Protein AF-A0A1X7T0V6-F1 (afdb_monomer_lite)

Secondary structure (DSSP, 8-state):
-------PPPSSPP--S---HHHHHHHHTT---HHHHHHHHHHHHHHHHHH-SS--HHHHHHHHHHHHHH-GGGS-TTS-TTSTTHHHHHHHHHHHHHHHHHHS------------------------------

Structure (mmCIF, N/CA/C/O backbone):
data_AF-A0A1X7T0V6-F1
#
_entry.id   AF-A0A1X7T0V6-F1
#
loop_
_atom_site.group_PDB
_atom_site.id
_atom_site.type_symbol
_atom_site.label_atom_id
_atom_site.label_alt_id
_atom_site.label_comp_id
_atom_site.label_asym_id
_atom_site.label_entity_id
_atom_site.label_seq_id
_atom_site.pdbx_PDB_ins_code
_atom_site.Cartn_x
_atom_site.Cartn_y
_atom_site.Cartn_z
_atom_site.occupancy
_atom_site.B_iso_or_equiv
_atom_site.auth_seq_id
_atom_site.auth_comp_id
_atom_site.auth_asym_id
_atom_site.auth_atom_id
_atom_site.pdbx_PDB_model_num
ATOM 1 N N . MET A 1 1 ? 14.092 -25.145 -14.312 1.00 38.25 1 MET A N 1
ATOM 2 C CA . MET A 1 1 ? 13.803 -23.746 -13.932 1.00 38.25 1 MET A CA 1
ATOM 3 C C . MET A 1 1 ? 12.314 -23.540 -14.125 1.00 38.25 1 MET A C 1
ATOM 5 O O . MET A 1 1 ? 11.855 -23.704 -15.244 1.00 38.25 1 MET A O 1
ATOM 9 N N . VAL A 1 2 ? 11.543 -23.316 -13.058 1.00 44.66 2 VAL A N 1
ATOM 10 C CA . VAL A 1 2 ? 10.111 -23.020 -13.209 1.00 44.66 2 VAL A CA 1
ATOM 11 C C . VAL A 1 2 ? 10.020 -21.583 -13.701 1.00 44.66 2 VAL A C 1
ATOM 13 O O . VAL A 1 2 ? 10.396 -20.662 -12.978 1.00 44.66 2 VAL A O 1
ATOM 16 N N . GLU A 1 3 ? 9.597 -21.402 -14.948 1.00 42.00 3 GLU A N 1
ATOM 17 C CA . GLU A 1 3 ? 9.283 -20.098 -15.516 1.00 42.00 3 GLU A CA 1
ATOM 18 C C . GLU A 1 3 ? 8.117 -19.515 -14.709 1.00 42.00 3 GLU A C 1
ATOM 20 O O . GLU A 1 3 ? 6.949 -19.833 -14.931 1.00 42.00 3 GLU A O 1
ATOM 25 N N . MET A 1 4 ? 8.431 -18.730 -13.676 1.00 56.81 4 MET A N 1
ATOM 26 C CA . MET A 1 4 ? 7.417 -17.988 -12.941 1.00 56.81 4 MET A CA 1
ATOM 27 C C . MET A 1 4 ? 6.886 -16.925 -13.892 1.00 56.81 4 MET A C 1
ATOM 29 O O . MET A 1 4 ? 7.466 -15.844 -14.008 1.00 56.81 4 MET A O 1
ATOM 33 N N . LYS A 1 5 ? 5.802 -17.253 -14.603 1.00 54.69 5 LYS A N 1
ATOM 34 C CA . LYS A 1 5 ? 5.028 -16.297 -15.392 1.00 54.69 5 LYS A CA 1
ATOM 35 C C . LYS A 1 5 ? 4.844 -15.050 -14.535 1.00 54.69 5 LYS A C 1
ATOM 37 O O . LYS A 1 5 ? 4.264 -15.128 -13.452 1.00 54.69 5 LYS A O 1
ATOM 42 N N . ALA A 1 6 ? 5.412 -13.929 -14.977 1.00 62.78 6 ALA A N 1
ATOM 43 C CA . ALA A 1 6 ? 5.410 -12.703 -14.195 1.00 62.78 6 ALA A CA 1
ATOM 44 C C . ALA A 1 6 ? 3.956 -12.289 -13.945 1.00 62.78 6 ALA A C 1
ATOM 46 O O . ALA A 1 6 ? 3.275 -11.829 -14.861 1.00 62.78 6 ALA A O 1
ATOM 47 N N . MET A 1 7 ? 3.467 -12.495 -12.721 1.00 81.00 7 MET A N 1
ATOM 48 C CA . MET A 1 7 ? 2.129 -12.060 -12.349 1.00 81.00 7 MET A CA 1
ATOM 49 C C . MET A 1 7 ? 2.164 -10.535 -12.244 1.00 81.00 7 MET A C 1
ATOM 51 O O . MET A 1 7 ? 2.916 -9.979 -11.442 1.00 81.00 7 MET A O 1
ATOM 55 N N . ARG A 1 8 ? 1.441 -9.869 -13.145 1.00 90.50 8 ARG A N 1
ATOM 56 C CA . ARG A 1 8 ? 1.378 -8.407 -13.258 1.00 90.50 8 ARG A CA 1
ATOM 57 C C . ARG A 1 8 ? 0.174 -7.866 -12.516 1.00 90.50 8 ARG A C 1
ATOM 59 O O . ARG A 1 8 ? -0.807 -8.583 -12.319 1.00 90.50 8 ARG A O 1
ATOM 66 N N . LEU A 1 9 ? 0.254 -6.602 -12.117 1.00 92.12 9 LEU A N 1
ATOM 67 C CA . LEU A 1 9 ? -0.867 -5.925 -11.480 1.00 92.12 9 LEU A CA 1
ATOM 68 C C . LEU A 1 9 ? -2.049 -5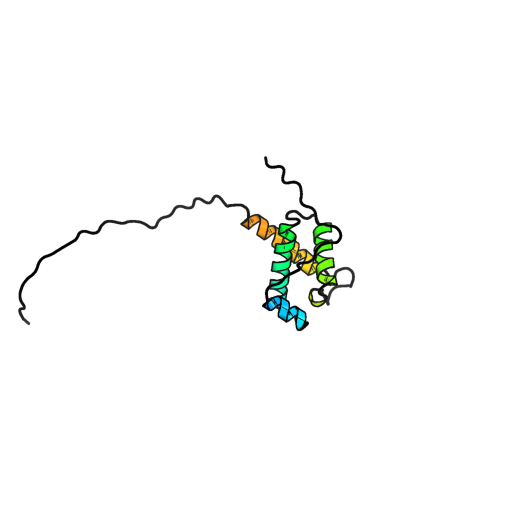.813 -12.470 1.00 92.12 9 LEU A C 1
ATOM 70 O O . LEU A 1 9 ? -1.856 -5.289 -13.569 1.00 92.12 9 LEU A O 1
ATOM 74 N N . PRO A 1 10 ? -3.261 -6.288 -12.122 1.00 92.25 10 PRO A N 1
ATOM 75 C CA . PRO A 1 10 ? -4.441 -6.119 -12.966 1.00 92.25 10 PRO A CA 1
ATOM 76 C C . PRO A 1 10 ? -4.820 -4.645 -13.157 1.00 92.25 10 PRO A C 1
ATOM 78 O O . PRO A 1 10 ? -4.526 -3.806 -12.307 1.00 92.25 10 PRO A O 1
ATOM 81 N N . ASN A 1 11 ? -5.515 -4.350 -14.258 1.00 88.69 11 ASN A N 1
ATOM 82 C CA . ASN A 1 11 ? -6.108 -3.043 -14.535 1.00 88.69 11 ASN A CA 1
ATOM 83 C C . ASN A 1 11 ? -7.640 -3.196 -14.666 1.00 88.69 11 ASN A C 1
ATOM 85 O O . ASN A 1 11 ? -8.075 -3.913 -15.570 1.00 88.69 11 ASN A O 1
ATOM 89 N N . PRO A 1 12 ? -8.457 -2.568 -13.797 1.00 89.94 12 PRO A N 1
ATOM 90 C CA . PRO A 1 12 ? -8.066 -1.671 -12.704 1.00 89.94 12 PRO A CA 1
ATOM 91 C C . PRO A 1 12 ? -7.334 -2.392 -11.563 1.00 89.94 12 PRO A C 1
ATOM 93 O O . PRO A 1 12 ? -7.543 -3.584 -11.333 1.00 89.94 12 PRO A O 1
ATOM 96 N N . CYS A 1 13 ? -6.485 -1.653 -10.837 1.00 92.88 13 CYS A N 1
ATOM 97 C CA . CYS A 1 13 ? -5.773 -2.189 -9.677 1.00 92.88 13 CYS A CA 1
ATOM 98 C C . CYS A 1 13 ? -6.790 -2.680 -8.632 1.00 92.88 13 CYS A C 1
ATOM 100 O O . CYS A 1 13 ? -7.629 -1.891 -8.184 1.00 92.88 13 CYS A O 1
ATOM 102 N N . PRO A 1 14 ? -6.731 -3.957 -8.218 1.00 94.38 14 PRO A N 1
ATOM 103 C CA . PRO A 1 14 ? -7.678 -4.492 -7.255 1.00 94.38 14 PRO A CA 1
ATOM 104 C C . PRO A 1 14 ? -7.420 -3.909 -5.860 1.00 94.38 14 PRO A C 1
ATOM 106 O O . PRO A 1 14 ? -6.328 -3.435 -5.557 1.00 94.38 14 PRO A O 1
ATOM 109 N N . LEU A 1 15 ? -8.422 -3.968 -4.987 1.00 93.00 15 LEU A N 1
ATOM 110 C CA . LEU A 1 15 ? -8.314 -3.558 -3.587 1.00 93.00 15 LEU A CA 1
ATOM 111 C C . LEU A 1 15 ? -8.557 -4.760 -2.669 1.00 93.00 15 LEU A C 1
ATOM 113 O O . LEU A 1 15 ? -9.352 -5.633 -3.027 1.00 93.00 15 LEU A O 1
ATOM 117 N N . PRO A 1 16 ? -7.937 -4.798 -1.475 1.00 91.06 16 PRO A N 1
ATOM 118 C CA . PRO A 1 16 ? -8.291 -5.784 -0.466 1.00 91.06 16 PRO A CA 1
ATOM 119 C C . PRO A 1 16 ? -9.781 -5.664 -0.129 1.00 91.06 16 PRO A C 1
ATOM 121 O O . PRO A 1 16 ? -10.259 -4.587 0.234 1.00 91.06 16 PRO A O 1
ATOM 124 N N . THR A 1 17 ? -10.515 -6.766 -0.269 1.00 86.75 17 THR A N 1
ATOM 125 C CA . THR A 1 17 ? -11.957 -6.830 0.022 1.00 86.75 17 THR A CA 1
ATOM 126 C C . THR A 1 17 ? -12.246 -7.055 1.501 1.00 86.75 17 THR A C 1
ATOM 128 O O . THR A 1 17 ? -13.330 -6.722 1.971 1.00 86.75 17 THR A O 1
ATOM 131 N N . ALA A 1 18 ? -11.274 -7.589 2.241 1.00 89.31 18 ALA A N 1
ATOM 132 C CA . ALA A 1 18 ? -11.369 -7.838 3.666 1.00 89.31 18 ALA A CA 1
ATOM 133 C C . ALA A 1 18 ? -10.108 -7.348 4.379 1.00 89.31 18 ALA A C 1
ATOM 135 O O . ALA A 1 18 ? -8.987 -7.552 3.910 1.00 89.31 18 ALA A O 1
ATOM 136 N N . PHE A 1 19 ? -10.325 -6.737 5.538 1.00 95.44 19 PHE A N 1
ATOM 137 C CA . PHE A 1 19 ? -9.291 -6.405 6.506 1.00 95.44 19 PHE A CA 1
ATOM 138 C C . PHE A 1 19 ? -9.616 -7.068 7.841 1.00 95.44 19 PHE A C 1
ATOM 140 O O . PHE A 1 19 ? -10.759 -7.463 8.091 1.00 95.44 19 PHE A O 1
ATOM 147 N N . SER A 1 20 ? -8.626 -7.168 8.725 1.00 95.62 20 SER A N 1
ATOM 148 C CA . SER A 1 20 ? -8.867 -7.630 10.089 1.00 95.62 20 SER A CA 1
ATOM 149 C C . SER A 1 20 ? -9.893 -6.738 10.814 1.00 95.62 20 SER A C 1
ATOM 151 O O . SER A 1 20 ? -9.969 -5.539 10.527 1.00 95.62 20 SER A O 1
ATOM 153 N N . PRO A 1 21 ? -10.647 -7.273 11.798 1.00 96.06 21 PRO A N 1
ATOM 154 C CA . PRO A 1 21 ? -11.719 -6.526 12.464 1.00 96.06 21 PRO A CA 1
ATOM 155 C C . PRO A 1 21 ? -11.283 -5.168 13.025 1.00 96.06 21 PRO A C 1
ATOM 157 O O . PRO A 1 21 ? -12.003 -4.188 12.895 1.00 96.06 21 PRO A O 1
ATOM 160 N N . ALA A 1 22 ? -10.069 -5.085 13.578 1.00 94.00 22 ALA A N 1
ATOM 161 C CA . ALA A 1 22 ? -9.515 -3.836 14.098 1.00 94.00 22 ALA A CA 1
ATOM 162 C C . ALA A 1 22 ? -9.349 -2.761 13.008 1.00 94.00 22 ALA A C 1
ATOM 164 O O . ALA A 1 22 ? -9.739 -1.616 13.206 1.00 94.00 22 ALA A O 1
ATOM 165 N N . VAL A 1 23 ? -8.807 -3.131 11.842 1.00 95.38 23 VAL A N 1
ATOM 166 C CA . VAL A 1 23 ? -8.651 -2.202 10.711 1.00 95.38 23 VAL A CA 1
ATOM 167 C C . VAL A 1 23 ? -10.019 -1.824 10.149 1.00 95.38 23 VAL A C 1
ATOM 169 O O . VAL A 1 23 ? -10.249 -0.660 9.840 1.00 95.38 23 VAL A O 1
ATOM 172 N N 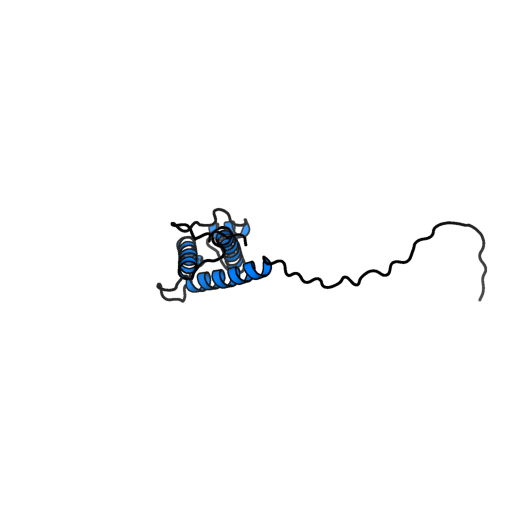. HIS A 1 24 ? -10.939 -2.786 10.058 1.00 95.06 24 HIS A N 1
ATOM 173 C CA . HIS A 1 24 ? -12.297 -2.527 9.595 1.00 95.06 24 HIS A CA 1
ATOM 174 C C . HIS A 1 24 ? -13.028 -1.513 10.489 1.00 95.06 24 HIS A C 1
ATOM 176 O O . HIS A 1 24 ? -13.598 -0.554 9.976 1.00 95.06 24 HIS A O 1
ATOM 182 N N . LEU A 1 25 ? -12.943 -1.663 11.815 1.00 94.75 25 LEU A N 1
ATOM 183 C CA . LEU A 1 25 ? -13.509 -0.704 12.770 1.00 94.75 25 LEU A CA 1
ATOM 184 C C . LEU A 1 25 ? -12.883 0.689 12.631 1.00 94.75 25 LEU A C 1
ATOM 186 O O . LEU A 1 25 ? -13.620 1.668 12.560 1.00 94.75 25 LEU A O 1
ATOM 190 N N . SER A 1 26 ? -11.556 0.786 12.505 1.00 94.00 26 SER A N 1
ATOM 191 C CA . SER A 1 26 ? -10.866 2.061 12.255 1.00 94.00 26 SER A CA 1
ATOM 192 C C . SER A 1 26 ? -11.319 2.745 10.961 1.00 94.00 26 SER A C 1
ATOM 194 O O . SER A 1 26 ? -11.471 3.965 10.930 1.00 94.00 26 SER A O 1
ATOM 196 N N . ILE A 1 27 ? -11.567 1.975 9.894 1.00 92.88 27 ILE A N 1
ATOM 197 C CA . ILE A 1 27 ? -12.117 2.505 8.637 1.00 92.88 27 ILE A CA 1
ATOM 198 C C . ILE A 1 27 ? -13.528 3.064 8.866 1.00 92.88 27 ILE A C 1
ATOM 200 O O . ILE A 1 27 ? -13.811 4.175 8.426 1.00 92.88 27 ILE A O 1
ATOM 204 N N . LEU A 1 28 ? -14.397 2.330 9.572 1.00 93.38 28 LEU A N 1
ATOM 205 C CA . LEU A 1 28 ? -15.765 2.777 9.877 1.00 93.38 28 LEU A CA 1
ATOM 206 C C . LEU A 1 28 ? -15.795 4.028 10.764 1.00 93.38 28 LEU A C 1
ATOM 208 O O . LEU A 1 28 ? -16.652 4.888 10.585 1.00 93.38 28 LEU A O 1
ATOM 212 N N . GLN A 1 29 ? -14.855 4.135 11.701 1.00 94.06 29 GLN A N 1
ATOM 213 C CA . GLN A 1 29 ? -14.715 5.279 12.605 1.00 94.06 29 GLN A CA 1
ATOM 214 C C . GLN A 1 29 ? -13.989 6.470 11.968 1.00 94.06 29 GLN A C 1
ATOM 216 O O . GLN A 1 29 ? -13.885 7.520 12.595 1.00 94.06 29 GLN A O 1
ATOM 221 N N . ASN A 1 30 ? -13.495 6.323 10.733 1.00 91.94 30 ASN A N 1
ATOM 222 C CA . ASN A 1 30 ? -12.672 7.322 10.056 1.00 91.94 30 ASN A CA 1
ATOM 223 C C . ASN A 1 30 ? -11.437 7.743 10.887 1.00 91.94 30 ASN A C 1
ATOM 225 O O . ASN A 1 30 ? -11.007 8.895 10.844 1.00 91.94 30 ASN A O 1
ATOM 229 N N . ASP A 1 31 ? -10.853 6.793 11.621 1.00 93.25 31 ASP A N 1
ATOM 230 C CA . ASP A 1 31 ? -9.644 6.973 12.430 1.00 93.25 31 ASP A CA 1
ATOM 231 C C . ASP A 1 31 ? -8.627 5.873 12.099 1.00 93.25 31 ASP A C 1
ATOM 233 O O . ASP A 1 31 ? -8.533 4.823 12.739 1.00 93.25 31 ASP A O 1
ATOM 237 N N . ILE A 1 32 ? -7.871 6.110 11.027 1.00 91.62 32 ILE A N 1
ATOM 238 C CA . ILE A 1 32 ? -6.800 5.228 10.560 1.00 91.62 32 ILE A CA 1
ATOM 239 C C . ILE A 1 32 ? -5.467 5.853 10.969 1.00 91.62 32 ILE A C 1
ATOM 241 O O . ILE A 1 32 ? -4.772 6.487 10.173 1.00 91.62 32 ILE A O 1
ATOM 245 N N . SER A 1 33 ? -5.108 5.667 12.233 1.00 90.25 33 SER A N 1
ATOM 246 C CA . SER A 1 33 ? -3.904 6.238 12.833 1.00 90.25 33 SER A CA 1
ATOM 247 C C . SER A 1 33 ? -2.980 5.161 13.422 1.00 90.25 33 SER A C 1
ATOM 249 O O . SER A 1 33 ? -3.331 3.981 13.526 1.00 90.25 33 SER A O 1
ATOM 251 N N . GLY A 1 34 ? -1.734 5.552 13.715 1.00 90.81 34 GLY A N 1
ATOM 252 C CA . GLY A 1 34 ? -0.744 4.743 14.434 1.00 90.81 34 GLY A CA 1
ATOM 253 C C . GLY A 1 34 ? -0.625 3.282 13.978 1.00 90.81 34 GLY A C 1
ATOM 254 O O . GLY A 1 34 ? -0.288 2.973 12.829 1.00 90.81 34 GLY A O 1
ATOM 255 N N . THR A 1 35 ? -0.883 2.363 14.910 1.00 92.44 35 THR A N 1
ATOM 256 C CA . THR A 1 35 ? -0.762 0.913 14.703 1.00 92.44 35 THR A CA 1
ATOM 257 C C . THR A 1 35 ? -1.793 0.368 13.715 1.00 92.44 35 THR A C 1
ATOM 259 O O . THR A 1 35 ? -1.452 -0.524 12.934 1.00 92.44 35 THR A O 1
ATOM 262 N N . CYS A 1 36 ? -3.011 0.918 13.681 1.00 93.94 36 CYS A N 1
ATOM 263 C CA . CYS A 1 36 ? -4.047 0.524 12.724 1.00 93.94 36 CYS A CA 1
ATOM 264 C C . CYS A 1 36 ? -3.650 0.880 11.289 1.00 93.94 36 CYS A C 1
ATOM 266 O O . CYS A 1 36 ? -3.742 0.019 10.411 1.00 93.94 36 CYS A O 1
ATOM 268 N N . LYS A 1 37 ? -3.101 2.084 11.058 1.00 94.38 37 LYS A N 1
ATOM 269 C CA . LYS A 1 37 ? -2.547 2.479 9.747 1.00 94.38 37 LYS A CA 1
ATOM 270 C C . LYS A 1 37 ? -1.471 1.497 9.278 1.00 94.38 37 LYS A C 1
ATOM 272 O O . LYS A 1 37 ? -1.530 0.985 8.161 1.00 94.38 37 LYS A O 1
ATOM 277 N N . LEU A 1 38 ? -0.515 1.165 10.148 1.00 95.06 38 LEU A N 1
ATOM 278 C CA . LEU A 1 38 ? 0.549 0.207 9.825 1.00 95.06 38 LEU A CA 1
ATOM 279 C C . LEU A 1 38 ? 0.017 -1.205 9.551 1.00 95.06 38 LEU A C 1
ATOM 281 O O . LEU A 1 38 ? 0.527 -1.894 8.664 1.00 95.06 38 LEU A O 1
ATOM 285 N N . LYS A 1 39 ? -0.992 -1.649 10.305 1.00 96.12 39 LYS A N 1
ATOM 286 C CA . LYS A 1 39 ? -1.619 -2.961 10.119 1.00 96.12 39 LYS A CA 1
ATOM 287 C C . LYS A 1 39 ? -2.357 -3.038 8.784 1.00 96.12 39 LYS A C 1
ATOM 289 O O . LYS A 1 39 ? -2.136 -3.981 8.029 1.00 96.12 39 LYS A O 1
ATOM 294 N N . MET A 1 40 ? -3.130 -2.010 8.452 1.00 96.19 40 MET A N 1
ATOM 295 C CA . MET A 1 40 ? -3.816 -1.887 7.169 1.00 96.19 40 MET A CA 1
ATOM 296 C C . MET A 1 40 ? -2.843 -1.924 5.985 1.00 96.19 40 MET A C 1
ATOM 298 O O . MET A 1 40 ? -3.061 -2.664 5.023 1.00 96.19 40 MET A O 1
ATOM 302 N N . LEU A 1 41 ? -1.739 -1.172 6.060 1.00 97.12 41 LEU A N 1
ATOM 303 C CA . LEU A 1 41 ? -0.704 -1.182 5.023 1.00 97.12 41 LEU A CA 1
ATOM 304 C C . LEU A 1 41 ? -0.036 -2.555 4.890 1.00 97.12 41 LEU A C 1
ATOM 306 O O . LEU A 1 41 ? 0.251 -2.999 3.779 1.00 97.12 41 LEU A O 1
ATOM 310 N N . ARG A 1 42 ? 0.186 -3.256 6.007 1.00 96.69 42 ARG A N 1
ATOM 311 C CA . ARG A 1 42 ? 0.739 -4.616 6.005 1.00 96.69 42 ARG A CA 1
ATOM 312 C C . ARG A 1 42 ? -0.199 -5.612 5.329 1.00 96.69 42 ARG A C 1
ATOM 314 O O . ARG A 1 42 ? 0.264 -6.385 4.496 1.00 96.69 42 ARG A O 1
ATOM 321 N N . GLU A 1 43 ? -1.481 -5.591 5.683 1.00 96.75 43 GLU A N 1
ATOM 322 C CA . GLU A 1 43 ? -2.504 -6.461 5.088 1.00 96.75 43 GLU A CA 1
ATOM 323 C C . GLU A 1 43 ? -2.659 -6.172 3.587 1.00 96.75 43 GLU A C 1
ATOM 325 O O . GLU A 1 43 ? -2.642 -7.097 2.775 1.00 96.75 43 GLU A O 1
ATOM 330 N N . SER A 1 44 ? -2.668 -4.891 3.203 1.00 97.00 44 SER A N 1
ATOM 331 C CA . SER A 1 44 ? -2.696 -4.473 1.795 1.00 97.00 44 SER A CA 1
ATOM 332 C C . SER A 1 44 ? -1.464 -4.958 1.028 1.00 97.00 44 SER A C 1
ATOM 334 O O . SER A 1 44 ? -1.580 -5.479 -0.078 1.00 97.00 44 SER A O 1
ATOM 336 N N . ALA A 1 45 ? -0.272 -4.841 1.622 1.00 96.56 45 ALA A N 1
ATOM 337 C CA . ALA A 1 45 ? 0.957 -5.326 1.006 1.00 96.56 45 ALA A CA 1
ATOM 338 C C . ALA A 1 45 ? 0.934 -6.845 0.795 1.00 96.56 45 ALA A C 1
ATOM 340 O O . ALA A 1 45 ? 1.351 -7.317 -0.258 1.00 96.56 45 ALA A O 1
ATOM 341 N N . SER A 1 46 ? 0.435 -7.608 1.772 1.00 95.19 46 SER A N 1
ATOM 342 C CA . SER A 1 46 ? 0.271 -9.060 1.650 1.00 95.19 46 SER A CA 1
ATOM 343 C C . SER A 1 46 ? -0.709 -9.439 0.537 1.00 95.19 46 SER A C 1
ATOM 345 O O . SER A 1 46 ? -0.407 -10.338 -0.244 1.00 95.19 46 SER A O 1
ATOM 347 N N . PHE A 1 47 ? -1.833 -8.726 0.423 1.00 96.06 47 PHE A N 1
ATOM 348 C CA . PHE A 1 47 ? -2.788 -8.900 -0.673 1.00 96.06 47 PHE A CA 1
ATOM 349 C C . PHE A 1 47 ? -2.127 -8.674 -2.038 1.00 96.06 47 PHE A C 1
ATOM 351 O O . PHE A 1 47 ? -2.143 -9.559 -2.893 1.00 96.06 47 PHE A O 1
ATOM 358 N N . PHE A 1 48 ? -1.473 -7.525 -2.227 1.00 96.19 48 PHE A N 1
ATOM 359 C CA . PHE A 1 48 ? -0.813 -7.209 -3.492 1.00 96.19 48 PHE A CA 1
ATOM 360 C C . PHE A 1 48 ? 0.336 -8.160 -3.817 1.00 96.19 48 PHE A C 1
ATOM 362 O O . PHE A 1 48 ? 0.518 -8.507 -4.979 1.00 96.19 48 PHE A O 1
ATOM 369 N N . TYR A 1 49 ? 1.087 -8.615 -2.814 1.00 94.50 49 TYR A N 1
ATOM 370 C CA . TYR A 1 49 ? 2.175 -9.571 -3.012 1.00 94.50 49 TYR A CA 1
ATOM 371 C C . TYR A 1 49 ? 1.675 -10.918 -3.550 1.00 94.50 49 TYR A C 1
ATOM 373 O O . TYR A 1 49 ? 2.349 -11.527 -4.378 1.00 94.50 49 TYR A O 1
ATOM 381 N N . GLY A 1 50 ? 0.484 -11.359 -3.128 1.00 92.31 50 GLY A N 1
ATOM 382 C CA . GLY A 1 50 ? -0.160 -12.559 -3.669 1.00 92.31 50 GLY A CA 1
ATOM 383 C C . GLY A 1 50 ? -0.563 -12.432 -5.143 1.00 92.31 50 GLY A C 1
ATOM 384 O O . GLY A 1 50 ? -0.656 -13.442 -5.833 1.00 92.31 50 GLY A O 1
ATOM 385 N N . ILE A 1 51 ? -0.764 -11.205 -5.634 1.00 92.69 51 ILE A N 1
ATOM 386 C CA . ILE A 1 51 ? -1.182 -10.917 -7.015 1.00 92.69 51 ILE A CA 1
ATOM 387 C C . ILE A 1 51 ? 0.021 -10.612 -7.907 1.00 92.69 51 ILE A C 1
ATOM 389 O O . ILE A 1 51 ? 0.112 -11.111 -9.019 1.00 92.69 51 ILE A O 1
ATOM 393 N N . CYS A 1 52 ? 0.941 -9.772 -7.443 1.00 93.25 52 CYS A N 1
ATOM 394 C CA . CYS A 1 52 ? 2.096 -9.302 -8.197 1.00 93.25 52 CYS A CA 1
ATOM 395 C C . CYS A 1 52 ? 3.312 -9.242 -7.260 1.00 93.25 52 CYS A C 1
ATOM 397 O O . CYS A 1 52 ? 3.576 -8.195 -6.684 1.00 93.25 52 CYS A O 1
ATOM 399 N N . PRO A 1 53 ? 4.070 -10.336 -7.063 1.00 92.62 53 PRO A N 1
ATOM 400 C CA . PRO A 1 53 ? 5.182 -10.383 -6.099 1.00 92.62 53 PRO A CA 1
ATOM 401 C C . PRO A 1 53 ? 6.440 -9.605 -6.539 1.00 92.62 53 PRO A C 1
ATOM 403 O O . PRO A 1 53 ? 7.288 -9.240 -5.709 1.00 92.62 53 PRO A O 1
ATOM 406 N N . PHE A 1 54 ? 6.556 -9.317 -7.841 1.00 92.94 54 PHE A N 1
ATOM 407 C CA . PHE A 1 54 ? 7.675 -8.591 -8.457 1.00 92.94 54 PHE A CA 1
ATOM 408 C C . PHE A 1 54 ? 7.201 -7.355 -9.242 1.00 92.94 54 PHE A C 1
ATOM 410 O O . PHE A 1 54 ? 7.409 -7.280 -10.459 1.00 92.94 54 PHE A O 1
ATOM 417 N N . PRO A 1 55 ? 6.565 -6.382 -8.569 1.00 94.19 55 PRO A N 1
ATOM 418 C CA . PRO A 1 55 ? 6.058 -5.198 -9.238 1.00 94.19 55 PRO A CA 1
ATOM 419 C C . PRO A 1 55 ? 7.206 -4.266 -9.635 1.00 94.19 55 PRO A C 1
ATOM 421 O O . PRO A 1 55 ? 8.222 -4.142 -8.936 1.00 94.19 55 PRO A O 1
ATOM 424 N N . ASN A 1 56 ? 7.034 -3.602 -10.771 1.00 94.25 56 ASN A N 1
ATOM 425 C CA . ASN A 1 56 ? 7.901 -2.535 -11.251 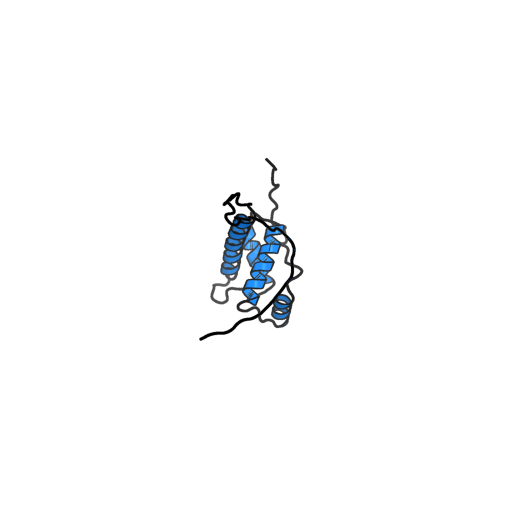1.00 94.25 56 ASN A CA 1
ATOM 426 C C . ASN A 1 56 ? 7.545 -1.181 -10.570 1.00 94.25 56 ASN A C 1
ATOM 428 O O . ASN A 1 56 ? 6.576 -1.098 -9.807 1.00 94.25 56 ASN A O 1
ATOM 432 N N . PRO A 1 57 ? 8.311 -0.098 -10.807 1.00 94.62 57 PRO A N 1
ATOM 433 C CA . PRO A 1 57 ? 8.049 1.196 -10.173 1.00 94.62 57 PRO A CA 1
ATOM 434 C C . PRO A 1 57 ? 6.664 1.798 -10.457 1.00 94.62 57 PRO A C 1
ATOM 436 O O . PRO A 1 57 ? 6.104 2.439 -9.565 1.00 94.62 57 PRO A O 1
ATOM 439 N N . SER A 1 58 ? 6.101 1.604 -11.656 1.00 95.00 58 SER A N 1
ATOM 440 C CA . SER A 1 58 ? 4.759 2.105 -11.979 1.00 95.00 58 SER A CA 1
ATOM 441 C C . SER A 1 58 ? 3.664 1.273 -11.311 1.00 95.00 58 SER A C 1
ATOM 443 O O . SER A 1 58 ? 2.680 1.835 -10.848 1.00 95.00 58 SER A O 1
ATOM 445 N N . GLU A 1 59 ? 3.855 -0.034 -11.143 1.00 95.88 59 GLU A N 1
ATOM 446 C CA . GLU A 1 59 ? 2.922 -0.896 -10.406 1.00 95.88 59 GLU A CA 1
ATOM 447 C C . GLU A 1 59 ? 2.857 -0.512 -8.916 1.00 95.88 59 GLU A C 1
ATOM 449 O O . GLU A 1 59 ? 1.766 -0.404 -8.361 1.00 95.88 59 GLU A O 1
ATOM 454 N N . TYR A 1 60 ? 3.993 -0.207 -8.270 1.00 96.81 60 TYR A N 1
ATOM 455 C CA . TYR A 1 60 ? 3.977 0.327 -6.897 1.00 96.81 60 TYR A CA 1
ATOM 456 C C . TYR A 1 60 ? 3.252 1.673 -6.797 1.00 96.81 60 TYR A C 1
ATOM 458 O O . TYR A 1 60 ? 2.589 1.944 -5.794 1.00 96.81 60 TYR A O 1
ATOM 466 N N . LEU A 1 61 ? 3.413 2.531 -7.808 1.00 95.94 61 LEU A N 1
ATOM 467 C CA . LEU A 1 61 ? 2.728 3.817 -7.877 1.00 95.94 61 LEU A CA 1
ATOM 468 C C . LEU A 1 61 ? 1.210 3.625 -7.952 1.00 95.94 61 LEU A C 1
ATOM 470 O O . LEU A 1 61 ? 0.484 4.264 -7.193 1.00 95.94 61 LEU A O 1
ATOM 474 N N . GLU A 1 62 ? 0.743 2.733 -8.824 1.00 96.75 62 GLU A N 1
ATOM 475 C CA . GLU A 1 62 ? -0.685 2.459 -8.982 1.00 96.75 62 GLU A CA 1
ATOM 476 C C . GLU A 1 62 ? -1.285 1.840 -7.715 1.00 96.75 62 GLU A C 1
ATOM 478 O O . GLU A 1 62 ? -2.276 2.364 -7.214 1.00 96.75 62 GLU A O 1
ATOM 483 N N . MET A 1 63 ? -0.633 0.845 -7.096 1.00 97.62 63 MET A N 1
ATOM 484 C CA . MET A 1 63 ? -1.077 0.295 -5.801 1.00 97.62 63 MET A CA 1
ATOM 485 C C . MET A 1 63 ? -1.240 1.389 -4.733 1.00 97.62 63 MET A C 1
ATOM 487 O O . MET A 1 63 ? -2.237 1.422 -4.008 1.00 97.62 63 MET A O 1
ATOM 491 N N . ALA A 1 64 ? -0.260 2.295 -4.631 1.00 97.06 64 ALA A N 1
ATOM 492 C CA . ALA A 1 64 ? -0.272 3.366 -3.641 1.00 97.06 64 ALA A CA 1
ATOM 493 C C . ALA A 1 64 ? -1.382 4.390 -3.915 1.00 97.06 64 ALA A C 1
ATOM 495 O O . ALA A 1 64 ? -2.130 4.735 -2.999 1.00 97.06 64 ALA A O 1
ATOM 496 N N . LYS A 1 65 ? -1.544 4.827 -5.170 1.00 95.94 65 LYS A N 1
ATOM 497 C CA . LYS A 1 65 ? -2.638 5.722 -5.570 1.00 95.94 65 LYS A CA 1
ATOM 498 C C . LYS A 1 65 ? -3.998 5.096 -5.304 1.00 95.94 65 LYS A C 1
ATOM 500 O O . LYS A 1 65 ? -4.851 5.746 -4.711 1.00 95.94 65 LYS A O 1
ATOM 505 N N . THR A 1 66 ? -4.208 3.841 -5.698 1.00 96.62 66 THR A N 1
ATOM 506 C CA . THR A 1 66 ? -5.484 3.149 -5.490 1.00 96.62 66 THR A CA 1
ATOM 507 C C . THR A 1 66 ? -5.830 3.059 -4.003 1.00 96.62 66 THR A C 1
ATOM 509 O O . THR A 1 66 ? -6.966 3.357 -3.630 1.00 96.62 66 THR A O 1
ATOM 512 N N . LEU A 1 67 ? -4.860 2.736 -3.139 1.00 96.00 67 LEU A N 1
ATOM 513 C CA . LEU A 1 67 ? -5.062 2.750 -1.687 1.00 96.00 67 LEU A CA 1
ATOM 514 C C . LEU A 1 67 ? -5.408 4.144 -1.159 1.00 96.00 67 LEU A C 1
ATOM 516 O O . LEU A 1 67 ? -6.389 4.288 -0.438 1.00 96.00 67 LEU A O 1
ATOM 520 N N . CYS A 1 68 ? -4.632 5.163 -1.519 1.00 95.25 68 CYS A N 1
ATOM 521 C CA . CYS A 1 68 ? -4.839 6.535 -1.058 1.00 95.25 68 CYS A CA 1
ATOM 522 C C . CYS A 1 68 ? -6.150 7.154 -1.567 1.00 95.25 68 CYS A C 1
ATOM 524 O O . CYS A 1 68 ? -6.778 7.927 -0.846 1.00 95.25 68 CYS A O 1
ATOM 526 N N . ASN A 1 69 ? -6.580 6.811 -2.782 1.00 94.25 69 ASN A N 1
ATOM 527 C CA . ASN A 1 69 ? -7.855 7.256 -3.344 1.00 94.25 69 ASN A CA 1
ATOM 528 C C . ASN A 1 69 ? -9.035 6.590 -2.634 1.00 94.25 69 ASN A C 1
ATOM 530 O O . ASN A 1 69 ? -10.058 7.230 -2.403 1.00 94.25 69 ASN A O 1
ATOM 534 N N . ARG A 1 70 ? -8.901 5.307 -2.273 1.00 94.81 70 ARG A N 1
ATOM 535 C CA . ARG A 1 70 ? -9.942 4.591 -1.530 1.00 94.81 70 ARG A CA 1
ATOM 536 C C . ARG A 1 70 ? -9.988 4.991 -0.056 1.00 94.81 70 ARG A C 1
ATOM 538 O O . ARG A 1 70 ? -11.072 5.042 0.517 1.00 94.81 70 ARG A O 1
ATOM 545 N N . TYR A 1 71 ? -8.829 5.251 0.540 1.00 93.69 71 TYR A N 1
ATOM 546 C CA . TYR A 1 71 ? -8.657 5.535 1.961 1.00 93.69 71 TYR A CA 1
ATOM 547 C C . TYR A 1 71 ? -7.845 6.828 2.139 1.00 93.69 71 TYR A C 1
ATOM 549 O O . TYR A 1 71 ? -6.628 6.769 2.344 1.00 93.69 71 TYR A O 1
ATOM 557 N N . PRO A 1 72 ? -8.497 8.005 2.082 1.00 92.31 72 PRO A N 1
ATOM 558 C CA . PRO A 1 72 ? -7.813 9.298 2.125 1.00 92.31 72 PRO A CA 1
ATOM 559 C C . PRO A 1 72 ? -6.957 9.532 3.374 1.00 92.31 72 PRO A C 1
ATOM 561 O O . PRO A 1 72 ? -5.951 10.222 3.306 1.00 92.31 72 PRO A O 1
ATOM 564 N N . LEU A 1 73 ? -7.277 8.888 4.499 1.00 92.56 73 LEU A N 1
ATOM 565 C CA . LEU A 1 73 ? -6.479 8.948 5.734 1.00 92.56 73 LEU A CA 1
ATOM 566 C C . LEU A 1 73 ? -5.067 8.345 5.594 1.00 92.56 73 LEU A C 1
ATOM 568 O O . LEU A 1 73 ? -4.191 8.552 6.438 1.00 92.56 73 LEU A O 1
ATOM 572 N N . LEU A 1 74 ? -4.819 7.578 4.529 1.00 93.62 74 LEU A N 1
ATOM 573 C CA . LEU A 1 74 ? -3.482 7.089 4.213 1.00 93.62 74 LEU A CA 1
ATOM 574 C C . LEU A 1 74 ? -2.605 8.149 3.541 1.00 93.62 74 LEU A C 1
ATOM 576 O O . LEU A 1 74 ? -1.388 7.977 3.567 1.00 93.62 74 LEU A O 1
ATOM 580 N N . GLN A 1 75 ? -3.202 9.200 2.972 1.00 93.62 75 GLN A N 1
ATOM 581 C CA . GLN A 1 75 ? -2.504 10.237 2.218 1.00 93.62 75 GLN A CA 1
ATOM 582 C C . GLN A 1 75 ? -1.526 11.029 3.090 1.00 93.62 75 GLN A C 1
ATOM 584 O O . GLN A 1 75 ? -1.765 11.284 4.272 1.00 93.62 75 GLN A O 1
ATOM 589 N N . ASP A 1 76 ? -0.429 11.444 2.469 1.00 88.69 76 ASP A N 1
ATOM 590 C CA . ASP A 1 76 ? 0.566 12.324 3.063 1.00 88.69 76 ASP A CA 1
ATOM 591 C C . ASP A 1 76 ? 0.048 13.767 3.006 1.00 88.69 76 ASP A C 1
ATOM 593 O O . ASP A 1 76 ? 0.190 14.460 2.000 1.00 88.69 76 ASP A O 1
ATOM 597 N N . THR A 1 77 ? -0.571 14.221 4.096 1.00 84.06 77 THR A N 1
ATOM 598 C CA . THR A 1 77 ? -1.219 15.544 4.199 1.00 84.06 77 THR A CA 1
ATOM 599 C C . THR A 1 77 ? -0.247 16.722 4.112 1.00 84.06 77 THR A C 1
ATOM 601 O O . THR A 1 77 ? -0.658 17.840 3.816 1.00 84.06 77 THR A O 1
ATOM 604 N N . HIS A 1 78 ? 1.038 16.485 4.373 1.00 79.38 78 HIS A N 1
ATOM 605 C CA . HIS A 1 78 ? 2.088 17.506 4.342 1.00 79.38 78 HIS A CA 1
ATOM 606 C C . HIS A 1 78 ? 2.829 17.577 2.999 1.00 79.38 78 HIS A C 1
ATOM 608 O O . HIS A 1 78 ? 3.702 18.427 2.825 1.00 79.38 78 HIS A O 1
ATOM 614 N N . CYS A 1 79 ? 2.516 16.689 2.053 1.00 73.88 79 CYS A N 1
ATOM 615 C CA . CYS A 1 79 ? 3.118 16.696 0.726 1.00 73.88 79 CYS A CA 1
ATOM 616 C C . CYS A 1 79 ? 2.256 17.487 -0.261 1.00 73.88 79 CYS A C 1
ATOM 618 O O . CYS A 1 79 ? 1.046 17.624 -0.098 1.00 73.88 79 CYS A O 1
ATOM 620 N N . SER A 1 80 ? 2.876 17.991 -1.329 1.00 74.81 80 SER A N 1
ATOM 621 C CA . SER A 1 80 ? 2.123 18.565 -2.443 1.00 74.81 80 SER A CA 1
ATOM 622 C C . SER A 1 80 ? 1.161 17.522 -3.032 1.00 74.81 80 SER A C 1
ATOM 624 O O . SER A 1 80 ? 1.460 16.325 -3.051 1.00 74.81 80 SER A O 1
ATOM 626 N N . ASN A 1 81 ? 0.026 17.974 -3.580 1.00 71.19 81 ASN A N 1
ATOM 627 C CA . ASN A 1 81 ? -0.999 17.108 -4.190 1.00 71.19 81 ASN A CA 1
ATOM 628 C C . ASN A 1 81 ? -0.462 16.163 -5.289 1.00 71.19 81 ASN A C 1
ATOM 630 O O . ASN A 1 81 ? -1.136 15.213 -5.670 1.00 71.19 81 ASN A O 1
ATOM 634 N N . ALA A 1 82 ? 0.749 16.384 -5.806 1.00 78.75 82 ALA A N 1
ATOM 635 C CA . ALA A 1 82 ? 1.392 15.499 -6.776 1.00 78.75 82 ALA A CA 1
ATOM 636 C C . ALA A 1 82 ? 1.997 14.220 -6.153 1.00 78.75 82 ALA A C 1
ATOM 638 O O . ALA A 1 82 ? 2.306 13.273 -6.878 1.00 78.75 82 ALA A O 1
ATOM 639 N N . ALA A 1 83 ? 2.171 14.180 -4.828 1.00 87.75 83 ALA A N 1
ATOM 640 C CA . ALA A 1 83 ? 2.978 13.179 -4.134 1.00 87.75 83 ALA A CA 1
ATOM 641 C C . ALA A 1 83 ? 2.321 12.613 -2.858 1.00 87.75 83 ALA A C 1
ATOM 643 O O . ALA A 1 83 ? 3.012 11.975 -2.068 1.00 87.75 83 ALA A O 1
ATOM 644 N N . TYR A 1 84 ? 1.003 12.779 -2.676 1.00 92.94 84 TYR A N 1
ATOM 645 C CA . TYR A 1 84 ? 0.243 12.327 -1.491 1.00 92.94 84 TYR A CA 1
ATOM 646 C C . TYR A 1 84 ? 0.340 10.819 -1.185 1.00 92.94 84 TYR A C 1
ATOM 648 O O . TYR A 1 84 ? -0.091 10.364 -0.132 1.00 92.94 84 TYR A O 1
ATOM 656 N N . TRP A 1 85 ? 0.825 10.020 -2.135 1.00 94.31 85 TRP A N 1
ATOM 657 C CA . TRP A 1 85 ? 0.933 8.561 -2.064 1.00 94.31 85 TRP A CA 1
ATOM 658 C C . TRP A 1 85 ? 2.364 8.086 -1.752 1.00 94.31 85 TRP A C 1
ATOM 660 O O . TRP A 1 85 ? 2.631 6.879 -1.750 1.00 94.31 85 TRP A O 1
ATOM 670 N N . SER A 1 86 ? 3.311 9.006 -1.540 1.00 93.75 86 SER A N 1
ATOM 671 C CA . SER A 1 86 ? 4.750 8.711 -1.525 1.00 93.75 86 SER A CA 1
ATOM 672 C C . SER A 1 86 ? 5.156 7.769 -0.398 1.00 93.75 86 SER A C 1
ATOM 674 O O . SER A 1 86 ? 5.829 6.766 -0.667 1.00 93.75 86 SER A O 1
ATOM 676 N N . THR A 1 87 ? 4.713 8.029 0.834 1.00 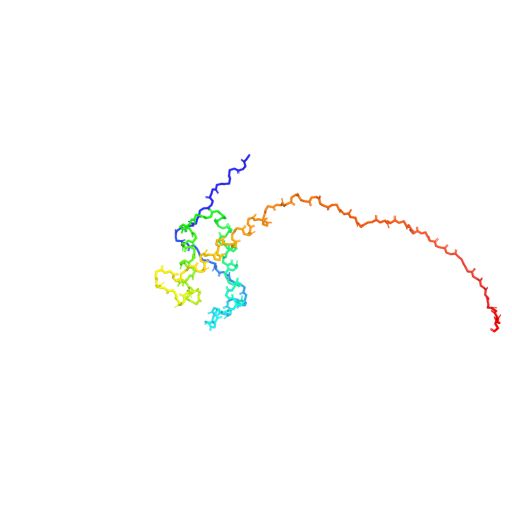94.19 87 THR A N 1
ATOM 677 C CA . THR A 1 87 ? 5.024 7.179 1.991 1.00 94.19 87 THR A CA 1
ATOM 678 C C . THR A 1 87 ? 4.377 5.802 1.860 1.00 94.19 87 THR A C 1
ATOM 680 O O . THR A 1 87 ? 5.007 4.792 2.178 1.00 94.19 87 THR A O 1
ATOM 683 N N . VAL A 1 88 ? 3.157 5.722 1.317 1.00 96.25 88 VAL A N 1
ATOM 684 C CA . VAL A 1 88 ? 2.493 4.436 1.041 1.00 96.25 88 VAL A CA 1
ATOM 685 C C . VAL A 1 88 ? 3.288 3.627 0.013 1.00 96.25 88 VAL A C 1
ATOM 687 O O . VAL A 1 88 ? 3.571 2.449 0.245 1.00 96.25 88 VAL A O 1
ATOM 690 N N . ARG A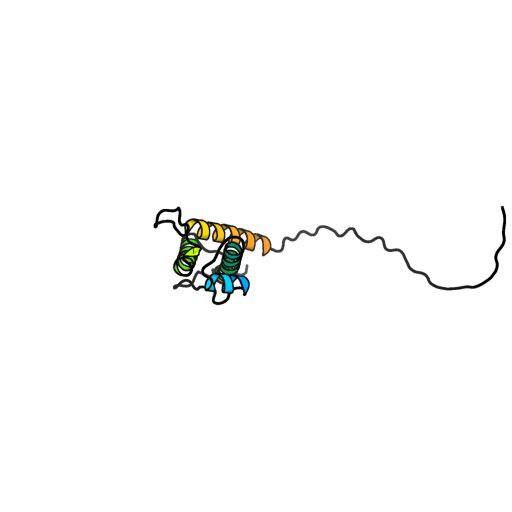 1 89 ? 3.720 4.250 -1.092 1.00 96.62 89 ARG A N 1
ATOM 691 C CA . ARG A 1 89 ? 4.549 3.596 -2.120 1.00 96.62 89 ARG A CA 1
ATOM 692 C C . ARG A 1 89 ? 5.857 3.067 -1.537 1.00 96.62 89 ARG A C 1
ATOM 694 O O . ARG A 1 89 ? 6.252 1.932 -1.819 1.00 96.62 89 ARG A O 1
ATOM 701 N N . GLU A 1 90 ? 6.539 3.883 -0.740 1.00 96.12 90 GLU A N 1
ATOM 702 C CA . GLU A 1 90 ? 7.793 3.489 -0.106 1.00 96.12 90 GLU A CA 1
ATOM 703 C C . GLU A 1 90 ? 7.593 2.310 0.854 1.00 96.12 90 GLU A C 1
ATOM 705 O O . GLU A 1 90 ? 8.335 1.323 0.775 1.00 96.12 90 GLU A O 1
ATOM 710 N N . TYR A 1 91 ? 6.549 2.363 1.684 1.00 96.75 91 TYR A N 1
ATOM 711 C CA . TYR A 1 91 ? 6.195 1.272 2.586 1.00 96.75 91 TYR A CA 1
ATOM 712 C C . TYR A 1 91 ? 5.967 -0.039 1.825 1.00 96.75 91 TYR A C 1
ATOM 714 O O . TYR A 1 91 ? 6.538 -1.071 2.190 1.00 96.75 91 TYR A O 1
ATOM 722 N N . LEU A 1 92 ? 5.176 -0.011 0.745 1.00 97.12 92 LEU A N 1
ATOM 723 C CA . LEU A 1 92 ? 4.913 -1.192 -0.084 1.00 97.12 92 LEU A CA 1
ATOM 724 C C . LEU A 1 92 ? 6.219 -1.772 -0.643 1.00 97.12 92 LEU A C 1
ATOM 726 O O . LEU A 1 92 ? 6.496 -2.960 -0.470 1.00 97.12 92 LEU A O 1
ATOM 730 N N . SER A 1 93 ? 7.073 -0.929 -1.228 1.00 96.50 93 SER A N 1
ATOM 731 C CA . SER A 1 93 ? 8.376 -1.343 -1.763 1.00 96.50 93 SER A CA 1
ATOM 732 C C . SER A 1 93 ? 9.279 -1.988 -0.707 1.00 96.50 93 SER A C 1
ATOM 734 O O . SER A 1 93 ? 9.910 -3.024 -0.955 1.00 96.50 93 SER A O 1
ATOM 736 N N . GLN A 1 94 ? 9.365 -1.399 0.488 1.00 96.50 94 GLN A N 1
ATOM 737 C CA . GLN A 1 94 ? 10.139 -1.964 1.596 1.00 96.50 94 GLN A CA 1
ATOM 738 C C . GLN A 1 94 ? 9.544 -3.297 2.072 1.00 96.50 94 GLN A C 1
ATOM 740 O O . GLN A 1 94 ? 10.270 -4.280 2.255 1.00 96.50 94 GLN A O 1
ATOM 745 N N . ARG A 1 95 ? 8.217 -3.371 2.221 1.00 95.94 95 ARG A N 1
ATOM 746 C CA . ARG A 1 95 ? 7.536 -4.574 2.705 1.00 95.94 95 ARG A CA 1
ATOM 747 C C . ARG A 1 95 ? 7.687 -5.745 1.740 1.00 95.94 95 ARG A C 1
ATOM 749 O O . ARG A 1 95 ? 7.978 -6.849 2.191 1.00 95.94 95 ARG A O 1
ATOM 756 N N . PHE A 1 96 ? 7.573 -5.505 0.439 1.00 95.50 96 PHE A N 1
ATOM 757 C CA . PHE A 1 96 ? 7.757 -6.526 -0.595 1.00 95.50 96 PHE A CA 1
ATOM 758 C C . PHE A 1 96 ? 9.176 -7.092 -0.592 1.00 95.50 96 PHE A C 1
ATOM 760 O O . PHE A 1 96 ? 9.364 -8.305 -0.684 1.00 95.50 96 PHE A O 1
ATOM 767 N N . ARG A 1 97 ? 10.188 -6.228 -0.424 1.00 93.50 97 ARG A N 1
ATOM 768 C CA . ARG A 1 97 ? 11.583 -6.663 -0.247 1.00 93.50 97 ARG A CA 1
ATOM 769 C C . ARG A 1 97 ? 11.733 -7.597 0.952 1.00 93.50 97 ARG A C 1
ATOM 771 O O . ARG A 1 97 ? 12.423 -8.605 0.843 1.00 93.50 97 ARG A O 1
ATOM 778 N N . ASN A 1 98 ? 11.074 -7.290 2.067 1.00 93.25 98 ASN A N 1
ATOM 779 C CA . ASN A 1 98 ? 11.122 -8.128 3.265 1.00 93.25 98 ASN A CA 1
ATOM 780 C C . ASN A 1 98 ? 10.388 -9.460 3.076 1.00 93.25 98 ASN A C 1
ATOM 782 O O . ASN A 1 98 ? 10.944 -10.493 3.430 1.00 93.25 98 ASN A O 1
ATOM 786 N N . LEU A 1 99 ? 9.201 -9.448 2.458 1.00 91.50 99 LEU A N 1
ATOM 787 C CA . LEU A 1 99 ? 8.438 -10.666 2.162 1.00 91.50 99 LEU A CA 1
ATOM 788 C C . LEU A 1 99 ? 9.243 -11.648 1.303 1.00 91.50 99 LEU A C 1
ATOM 790 O O . LEU A 1 99 ? 9.294 -12.831 1.632 1.00 91.50 99 LEU A O 1
ATOM 794 N N . ARG A 1 100 ? 9.954 -11.151 0.280 1.00 90.38 100 ARG A N 1
ATOM 795 C CA . ARG A 1 100 ? 10.823 -11.986 -0.566 1.00 90.38 100 ARG A CA 1
ATOM 796 C C . ARG A 1 100 ? 11.955 -12.653 0.209 1.00 90.38 100 ARG A C 1
ATOM 798 O O . ARG A 1 100 ? 12.222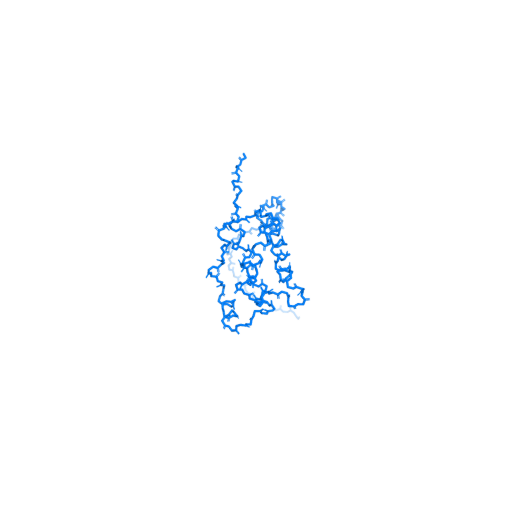 -13.830 -0.002 1.00 90.38 100 ARG A O 1
ATOM 805 N N . ARG A 1 101 ? 12.604 -11.914 1.117 1.00 87.56 101 ARG A N 1
ATOM 806 C CA . ARG A 1 101 ? 13.696 -12.449 1.952 1.00 87.56 101 ARG A CA 1
ATOM 807 C C . ARG A 1 101 ? 13.214 -13.529 2.915 1.00 87.56 101 ARG A C 1
ATOM 809 O O . ARG A 1 101 ? 13.962 -14.446 3.216 1.00 87.56 101 ARG A O 1
ATOM 816 N N . THR A 1 102 ? 11.983 -13.413 3.408 1.00 80.69 102 THR A N 1
ATOM 817 C CA . THR A 1 102 ? 11.396 -14.409 4.315 1.00 80.69 102 THR A CA 1
ATOM 818 C C . THR A 1 102 ? 10.802 -15.612 3.585 1.00 80.69 102 THR A C 1
ATOM 820 O O . THR A 1 102 ? 10.687 -16.672 4.185 1.00 80.69 102 THR A O 1
ATOM 823 N N . SER A 1 103 ? 10.411 -15.467 2.312 1.00 66.25 103 SER A N 1
ATOM 824 C CA . SER A 1 103 ? 9.830 -16.559 1.517 1.00 66.25 103 SER A CA 1
ATOM 825 C C . SER A 1 103 ? 10.867 -17.484 0.882 1.00 66.25 103 SER A C 1
ATOM 827 O O . SER A 1 103 ? 10.519 -18.580 0.456 1.00 66.25 103 SER A O 1
ATOM 829 N N . THR A 1 104 ? 12.129 -17.064 0.790 1.00 57.94 104 THR A N 1
ATOM 830 C CA . THR A 1 104 ? 13.226 -17.981 0.471 1.00 57.94 104 THR A CA 1
ATOM 831 C C . THR A 1 104 ? 13.528 -18.821 1.712 1.00 57.94 104 THR A C 1
ATOM 833 O O . THR A 1 104 ? 13.901 -18.226 2.728 1.00 57.94 104 THR A O 1
ATOM 836 N N . PRO A 1 105 ? 13.389 -20.161 1.679 1.00 50.75 105 PRO A N 1
ATOM 837 C CA . PRO A 1 105 ? 13.901 -20.995 2.753 1.00 50.75 105 PRO A CA 1
ATOM 838 C C . PRO A 1 105 ? 15.408 -20.762 2.801 1.00 50.75 105 PRO A C 1
ATOM 840 O O . PRO A 1 105 ? 16.146 -21.127 1.891 1.00 50.75 105 PRO A O 1
ATOM 843 N N . SER A 1 106 ? 15.862 -20.061 3.834 1.00 45.88 106 SER A N 1
ATOM 844 C CA . SER A 1 106 ? 17.274 -20.046 4.159 1.00 45.88 106 SER A CA 1
ATOM 845 C C . SER A 1 106 ? 17.601 -21.464 4.608 1.00 45.88 106 SER A C 1
ATOM 847 O O . SER A 1 106 ? 17.277 -21.831 5.735 1.00 45.88 106 SER A O 1
ATOM 849 N N . ASP A 1 107 ? 18.228 -22.248 3.734 1.00 47.56 107 ASP A N 1
ATOM 850 C CA . ASP A 1 107 ? 19.052 -23.395 4.111 1.00 47.56 107 ASP A CA 1
ATOM 851 C C . ASP A 1 107 ? 20.149 -22.882 5.055 1.00 47.56 107 ASP A C 1
ATOM 853 O O . ASP A 1 107 ? 21.258 -22.522 4.666 1.00 47.56 107 ASP A O 1
ATOM 857 N N . LYS A 1 108 ? 19.796 -22.731 6.329 1.00 46.28 108 LYS A N 1
ATOM 858 C CA . LYS A 1 108 ? 20.743 -22.644 7.428 1.00 46.28 108 LYS A CA 1
ATOM 859 C C . LYS A 1 108 ? 20.475 -23.838 8.312 1.00 46.28 108 LYS A C 1
ATOM 861 O O . LYS A 1 108 ? 19.727 -23.797 9.285 1.00 46.28 108 LYS A O 1
ATOM 866 N N . CYS A 1 109 ? 21.090 -24.927 7.878 1.00 43.19 109 CYS A N 1
ATOM 867 C CA . CYS A 1 109 ? 21.494 -26.029 8.716 1.00 43.19 109 CYS A CA 1
ATOM 868 C C . CYS A 1 109 ? 22.449 -25.474 9.787 1.00 43.19 109 CYS A C 1
ATOM 870 O O . CYS A 1 109 ? 23.660 -25.485 9.602 1.00 43.19 109 CYS A O 1
ATOM 872 N N . ASP A 1 110 ? 21.910 -24.946 10.886 1.00 44.34 110 ASP A N 1
ATOM 873 C CA . ASP A 1 110 ? 22.687 -24.719 12.101 1.00 44.34 110 ASP A CA 1
ATOM 874 C C . ASP A 1 110 ? 22.264 -25.740 13.148 1.00 44.34 110 ASP A C 1
ATOM 876 O O . ASP A 1 110 ? 21.092 -25.920 13.492 1.00 44.34 110 ASP A O 1
ATOM 880 N N . HIS A 1 111 ? 23.269 -26.510 13.540 1.00 49.78 111 HIS A N 1
ATOM 881 C CA . HIS A 1 111 ? 23.140 -27.759 14.245 1.00 49.78 111 HIS A CA 1
ATOM 882 C C . HIS A 1 111 ? 22.544 -27.571 15.633 1.00 49.78 111 HIS A C 1
ATOM 884 O O . HIS A 1 111 ? 22.953 -26.747 16.448 1.00 49.78 111 HIS A O 1
ATOM 890 N N . LYS A 1 112 ? 21.611 -28.470 15.910 1.00 45.50 112 LYS A N 1
ATOM 891 C CA . LYS A 1 112 ? 21.089 -28.797 17.225 1.00 45.50 112 LYS A CA 1
ATOM 892 C C . LYS A 1 112 ? 22.270 -29.221 18.108 1.00 45.50 112 LYS A C 1
ATOM 894 O O . LYS A 1 112 ? 22.892 -30.245 17.842 1.00 45.50 112 LYS A O 1
ATOM 899 N N . LYS A 1 113 ? 22.547 -28.491 19.189 1.00 46.16 113 LYS A N 1
ATOM 900 C CA . LYS A 1 113 ? 23.212 -29.061 20.370 1.00 46.16 113 LYS A CA 1
ATOM 901 C C . LYS A 1 113 ? 22.326 -28.853 21.589 1.00 46.16 113 LYS A C 1
ATOM 903 O O . LYS A 1 113 ? 22.519 -27.951 22.390 1.00 46.16 113 LYS A O 1
ATOM 908 N N . ALA A 1 114 ? 21.341 -29.729 21.703 1.00 49.88 114 ALA A N 1
ATOM 909 C CA . ALA A 1 114 ? 20.711 -30.060 22.967 1.00 49.88 114 ALA A CA 1
ATOM 910 C C . ALA A 1 114 ? 20.287 -31.527 22.884 1.00 49.88 114 ALA A C 1
ATOM 912 O O . ALA A 1 114 ? 19.207 -31.829 22.392 1.00 49.88 114 ALA A O 1
ATOM 913 N N . VAL A 1 115 ? 21.195 -32.428 23.265 1.00 41.66 115 VAL A N 1
ATOM 914 C CA . VAL A 1 115 ? 20.885 -33.731 23.869 1.00 41.66 115 VAL A CA 1
ATOM 915 C C . VAL A 1 115 ? 22.201 -34.368 24.317 1.00 41.66 115 VAL A C 1
ATOM 917 O O . VAL A 1 115 ? 23.071 -34.685 23.511 1.00 41.66 115 VAL A O 1
ATOM 920 N N . ALA A 1 116 ? 22.339 -34.537 25.625 1.00 43.44 116 ALA A N 1
ATOM 921 C CA . ALA A 1 116 ? 23.040 -35.669 26.203 1.00 43.44 116 ALA A CA 1
ATOM 922 C C . ALA A 1 116 ? 22.005 -36.341 27.113 1.00 43.44 116 ALA A C 1
ATOM 924 O O . ALA A 1 116 ? 21.695 -35.849 28.193 1.00 43.44 116 ALA A O 1
ATOM 925 N N . THR A 1 117 ? 21.392 -37.401 26.592 1.00 45.31 117 THR A N 1
ATOM 926 C CA . THR A 1 117 ? 20.466 -38.297 27.288 1.00 45.31 117 THR A CA 1
ATOM 927 C C . THR A 1 117 ? 21.235 -39.552 27.659 1.00 45.31 117 THR A C 1
ATOM 929 O O . THR A 1 117 ? 21.729 -40.216 26.755 1.00 45.31 117 THR A O 1
ATOM 932 N N . ILE A 1 118 ? 21.282 -39.900 28.945 1.00 48.06 118 ILE A N 1
ATOM 933 C CA . ILE A 1 118 ? 21.550 -41.249 29.480 1.00 48.06 118 ILE A CA 1
ATOM 934 C C . ILE A 1 118 ? 20.881 -41.255 30.871 1.00 48.06 118 ILE A C 1
ATOM 936 O O . ILE A 1 118 ? 21.164 -40.342 31.636 1.00 48.06 118 ILE A O 1
ATOM 940 N N . LEU A 1 119 ? 20.011 -42.153 31.342 1.00 46.81 119 LEU A N 1
ATOM 941 C CA . LEU A 1 119 ? 19.203 -43.293 30.871 1.00 46.81 119 LEU A CA 1
ATOM 942 C C . LEU A 1 119 ? 18.282 -43.631 32.086 1.00 46.81 119 LEU A C 1
ATOM 944 O O . LEU A 1 119 ? 18.722 -43.395 33.215 1.00 46.81 119 LEU A O 1
ATOM 948 N N . PRO A 1 120 ? 17.057 -44.172 31.944 1.00 50.56 120 PRO A N 1
ATOM 949 C CA . PRO A 1 120 ? 16.257 -44.615 33.090 1.00 50.56 120 PRO A CA 1
ATOM 950 C C . PRO A 1 120 ? 16.521 -46.099 33.409 1.00 50.56 120 PRO A C 1
ATOM 952 O O . PRO A 1 120 ? 16.622 -46.902 32.487 1.00 50.56 120 PRO A O 1
ATOM 955 N N . SER A 1 121 ? 16.574 -46.469 34.694 1.00 46.72 121 SER A N 1
ATOM 956 C CA . SER A 1 121 ? 16.421 -47.862 35.143 1.00 46.72 121 SER A CA 1
ATOM 957 C C . SER A 1 121 ? 15.616 -47.920 36.439 1.00 46.72 121 SER A C 1
ATOM 959 O O . SER A 1 121 ? 15.814 -47.122 37.354 1.00 46.72 121 SER A O 1
ATOM 961 N N . GLU A 1 122 ? 14.670 -48.850 36.452 1.00 43.75 122 GLU A N 1
ATOM 962 C CA . GLU A 1 122 ? 13.586 -49.008 37.411 1.00 43.75 122 GLU A CA 1
ATOM 963 C C . GLU A 1 122 ? 13.947 -49.812 38.679 1.00 43.75 122 GLU A C 1
ATOM 965 O O . GLU A 1 122 ? 14.884 -50.603 38.693 1.00 43.75 122 GLU A O 1
ATOM 970 N N . GLN A 1 123 ? 13.058 -49.658 39.671 1.00 41.19 123 GLN A N 1
ATOM 971 C CA . GLN A 1 123 ? 12.538 -50.660 40.620 1.00 41.19 123 GLN A CA 1
ATOM 972 C C . GLN A 1 123 ? 13.337 -51.126 41.861 1.00 41.19 123 GLN A C 1
ATOM 974 O O . GLN A 1 123 ? 14.330 -51.829 41.761 1.00 41.19 123 GLN A O 1
ATOM 979 N N . SER A 1 124 ? 12.673 -50.889 43.016 1.00 39.19 124 SER A N 1
ATOM 980 C CA . SER A 1 124 ? 12.492 -51.767 44.201 1.00 39.19 124 SER A CA 1
ATOM 981 C C . SER A 1 124 ? 13.760 -52.086 45.030 1.00 39.19 124 SER A C 1
ATOM 983 O O . SER A 1 124 ? 14.801 -52.398 44.486 1.00 39.19 124 SER A O 1
ATOM 985 N N . HIS A 1 125 ? 13.826 -51.984 46.363 1.00 43.75 125 HIS A N 1
ATOM 986 C CA . HIS A 1 125 ? 13.064 -52.703 47.386 1.00 43.75 125 HIS A CA 1
ATOM 987 C C . HIS A 1 125 ? 13.126 -51.987 48.759 1.00 43.75 125 HIS A C 1
ATOM 989 O O . HIS A 1 125 ? 13.957 -51.126 49.028 1.00 43.75 125 HIS A O 1
ATOM 995 N N . SER A 1 126 ? 12.212 -52.415 49.625 1.00 42.88 126 SER A N 1
ATOM 996 C CA . SER A 1 126 ? 11.922 -52.031 51.008 1.00 42.88 126 SER A CA 1
ATOM 997 C C . SER A 1 126 ? 13.052 -52.111 52.052 1.00 42.88 126 SER A C 1
ATOM 999 O O . SER A 1 126 ? 13.909 -52.984 51.979 1.00 42.88 126 SER A O 1
ATOM 1001 N N . MET A 1 127 ? 12.801 -51.387 53.155 1.00 40.25 127 MET A N 1
ATOM 1002 C CA . MET A 1 127 ? 12.845 -51.820 54.570 1.00 40.25 127 MET A CA 1
ATOM 1003 C C . MET A 1 127 ? 13.894 -51.182 55.520 1.00 40.25 127 MET A C 1
ATOM 1005 O O . MET A 1 127 ? 15.094 -51.395 55.423 1.00 40.25 127 MET A O 1
ATOM 1009 N N . THR A 1 128 ? 13.336 -50.577 56.584 1.00 43.22 128 THR A N 1
ATOM 1010 C CA . THR A 1 128 ? 13.779 -50.526 58.002 1.00 43.22 128 THR A CA 1
ATOM 1011 C C . THR A 1 128 ? 14.806 -49.501 58.538 1.00 43.22 128 THR A C 1
ATOM 1013 O O . THR A 1 128 ? 16.011 -49.670 58.426 1.00 43.22 128 THR A O 1
ATOM 1016 N N . LYS A 1 129 ? 14.237 -48.622 59.388 1.00 52.00 129 LYS A N 1
ATOM 1017 C CA . LYS A 1 129 ? 14.618 -48.197 60.761 1.00 52.00 129 LYS A CA 1
ATOM 1018 C C . LYS A 1 129 ? 15.428 -46.901 61.011 1.00 52.00 129 LYS A C 1
ATOM 1020 O O . LYS A 1 129 ? 16.327 -46.572 60.250 1.00 52.00 129 LYS A O 1
ATOM 1025 N N . PRO A 1 130 ? 15.100 -46.185 62.118 1.00 66.75 130 PRO A N 1
ATOM 1026 C CA . PRO A 1 130 ? 15.692 -44.907 62.518 1.00 66.75 130 PRO A CA 1
ATOM 1027 C C . PRO A 1 130 ? 16.834 -45.099 63.533 1.00 66.75 130 PRO A C 1
ATOM 1029 O O . PRO A 1 130 ? 16.845 -46.100 64.248 1.00 66.75 130 PRO A O 1
ATOM 1032 N N . SER A 1 131 ? 17.741 -44.125 63.676 1.00 40.66 131 SER A N 1
ATOM 1033 C CA . SER A 1 131 ? 18.507 -43.950 64.922 1.00 40.66 131 SER A CA 1
ATOM 1034 C C . SER A 1 131 ? 19.176 -42.574 65.033 1.00 40.66 131 SER A C 1
ATOM 1036 O O . SER A 1 131 ? 19.564 -41.969 64.039 1.00 40.66 131 SER A O 1
ATOM 1038 N N . CYS A 1 132 ? 19.263 -42.129 66.284 1.00 39.44 132 CYS A N 1
ATOM 1039 C CA . CYS A 1 132 ? 19.600 -40.819 66.834 1.00 39.44 132 CYS A CA 1
ATOM 1040 C C . CYS A 1 132 ? 21.106 -40.464 66.891 1.00 39.44 132 CYS A C 1
ATOM 1042 O O . CYS A 1 132 ? 21.963 -41.311 66.655 1.00 39.44 132 CYS A O 1
ATOM 1044 N N . HIS A 1 133 ? 21.341 -39.245 67.414 1.00 43.44 133 HIS A N 1
ATOM 1045 C CA . HIS A 1 133 ? 22.556 -38.636 68.003 1.00 43.44 133 HIS A CA 1
ATOM 1046 C C . HIS A 1 133 ? 23.359 -37.721 67.058 1.00 43.44 133 HIS A C 1
ATOM 1048 O O . HIS A 1 133 ? 23.608 -38.084 65.919 1.00 43.44 133 HIS A O 1
ATOM 1054 N N . ARG A 1 134 ? 23.780 -36.511 67.455 1.00 43.91 134 ARG A N 1
ATOM 1055 C CA . ARG A 1 134 ? 23.985 -35.915 68.788 1.00 43.91 134 ARG A CA 1
ATOM 1056 C C . ARG A 1 134 ? 23.833 -34.395 68.718 1.00 43.91 134 ARG A C 1
ATOM 1058 O O . ARG A 1 134 ? 24.157 -33.844 67.646 1.00 43.91 134 ARG A O 1
#

Foldseek 3Di:
DPPPPQQAQDVVGDFDPDAPPLLVVCQVVLHCDDPSVVRRLLVRLVVVCVRGLPYDLVRLVSSQCVCCVVRVVQFDPPDDPVCRSPVSSVSSVVSSVVVVVVPPPPPPPDDDDDDDDDDDDDDDDDDDDDDDDD

Sequence (134 aa):
MVEMKAMRLPNPCPLPTAFSPAVHLSILQNDISGTCKLKMLRESASFFYGICPFPNPSEYLEMAKTLCNRYPLLQDTHCSNAAYWSTVREYLSQRFRNLRRTSTPSDKCDHKKAVATILPSEQSHSMTKPSCHR

pLDDT: mean 79.77, std 21.24, range [38.25, 97.62]

Radius of gyration: 28.15 Å; chains: 1; bounding box: 40×71×84 Å

Organism: Amphimedon queenslandica (NCBI:txid400682)